Protein AF-E9HTJ1-F1 (afdb_monomer_lite)

Organism: Daphnia pulex (NCBI:txid6669)

Structure (mmCIF, N/CA/C/O backbone):
data_AF-E9HTJ1-F1
#
_entry.id   AF-E9HTJ1-F1
#
loop_
_atom_site.group_PDB
_atom_site.id
_atom_site.type_symbol
_atom_site.label_atom_id
_atom_site.label_alt_id
_atom_site.label_comp_id
_atom_site.label_asym_id
_atom_site.label_entity_id
_atom_site.label_seq_id
_atom_site.pdbx_PDB_ins_code
_atom_site.Cartn_x
_atom_site.Cartn_y
_atom_site.Cartn_z
_atom_site.occupancy
_atom_site.B_iso_or_equiv
_atom_site.auth_seq_id
_atom_site.auth_comp_id
_atom_site.auth_asym_id
_atom_site.auth_atom_id
_atom_site.pdbx_PDB_model_num
ATOM 1 N N . PRO A 1 1 ? 5.671 4.346 10.840 1.00 87.88 1 PRO A N 1
ATOM 2 C CA . PRO A 1 1 ? 6.892 3.529 11.036 1.00 87.88 1 PRO A CA 1
ATOM 3 C C . PRO A 1 1 ? 7.419 2.955 9.704 1.00 87.88 1 PRO A C 1
ATOM 5 O O . PRO A 1 1 ? 6.689 2.975 8.710 1.00 87.88 1 PRO A O 1
ATOM 8 N N . PHE A 1 2 ? 8.671 2.479 9.675 1.00 88.38 2 PHE A N 1
ATOM 9 C CA . PHE A 1 2 ? 9.264 1.830 8.496 1.00 88.38 2 PHE A CA 1
ATOM 10 C C . PHE A 1 2 ? 8.530 0.532 8.152 1.00 88.38 2 PHE A C 1
ATOM 12 O O . PHE A 1 2 ? 8.182 -0.238 9.041 1.00 88.38 2 PHE A O 1
ATOM 19 N N . ALA A 1 3 ? 8.301 0.273 6.868 1.00 89.75 3 ALA A N 1
ATOM 20 C CA . ALA A 1 3 ? 7.559 -0.910 6.432 1.00 89.75 3 ALA A CA 1
ATOM 21 C C . ALA A 1 3 ? 8.419 -2.183 6.334 1.00 89.75 3 ALA A C 1
ATOM 23 O O . ALA A 1 3 ? 7.863 -3.271 6.266 1.00 89.75 3 ALA A O 1
ATOM 24 N N . ASN A 1 4 ? 9.751 -2.075 6.409 1.00 90.62 4 ASN A N 1
ATOM 25 C CA . ASN A 1 4 ? 10.637 -3.246 6.432 1.00 90.62 4 ASN A CA 1
ATOM 26 C C . ASN A 1 4 ? 10.632 -3.917 7.814 1.00 90.62 4 ASN A C 1
ATOM 28 O O . ASN A 1 4 ? 10.288 -5.087 7.930 1.00 90.62 4 ASN A O 1
ATOM 32 N N . ILE A 1 5 ? 10.926 -3.149 8.868 1.00 93.56 5 ILE A N 1
ATOM 33 C CA . ILE A 1 5 ? 11.031 -3.638 10.257 1.00 93.56 5 ILE A CA 1
ATOM 34 C C . ILE A 1 5 ? 9.741 -3.489 11.081 1.00 93.56 5 ILE A C 1
ATOM 36 O O . ILE A 1 5 ? 9.685 -3.922 12.226 1.00 93.56 5 ILE A O 1
ATOM 40 N N . ALA A 1 6 ? 8.701 -2.857 10.534 1.00 93.56 6 ALA A N 1
ATOM 41 C CA . ALA A 1 6 ? 7.414 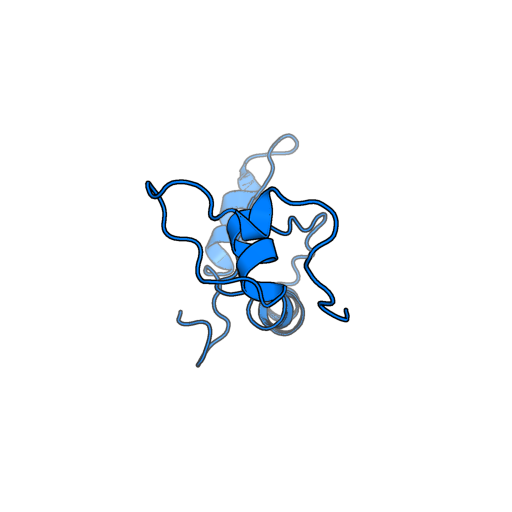-2.678 11.203 1.00 93.56 6 ALA A CA 1
ATOM 42 C C . ALA A 1 6 ? 6.256 -2.718 10.193 1.00 93.56 6 ALA A C 1
ATOM 44 O O . ALA A 1 6 ? 6.434 -3.048 9.020 1.00 93.56 6 ALA A O 1
ATOM 45 N N . HIS A 1 7 ? 5.048 -2.371 10.646 1.00 90.69 7 HIS A N 1
ATOM 46 C CA . HIS A 1 7 ? 3.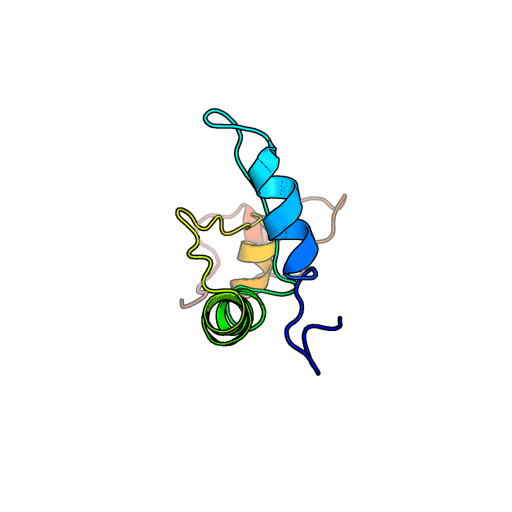825 -2.487 9.849 1.00 90.69 7 HIS A CA 1
ATOM 47 C C . HIS A 1 7 ? 3.651 -1.396 8.781 1.00 90.69 7 HIS A C 1
ATOM 49 O O . HIS A 1 7 ? 2.674 -1.443 8.051 1.00 90.69 7 HIS A O 1
ATOM 55 N N . GLY A 1 8 ? 4.512 -0.375 8.701 1.00 92.25 8 GLY A N 1
ATOM 56 C CA . GLY A 1 8 ? 4.527 0.516 7.531 1.00 92.25 8 GLY A CA 1
ATOM 57 C C . GLY A 1 8 ? 3.367 1.497 7.329 1.00 92.25 8 GLY A C 1
ATOM 58 O O . GLY A 1 8 ? 3.319 2.136 6.284 1.00 92.25 8 GLY A O 1
ATOM 59 N N . ASN A 1 9 ? 2.459 1.648 8.297 1.00 94.00 9 ASN A N 1
ATOM 60 C CA . ASN A 1 9 ? 1.193 2.377 8.125 1.00 94.00 9 ASN A CA 1
ATOM 61 C C . ASN A 1 9 ? 1.043 3.563 9.097 1.00 94.00 9 ASN A C 1
ATOM 63 O O . ASN A 1 9 ? 1.742 3.630 10.111 1.00 94.00 9 ASN A O 1
ATOM 67 N N . SER A 1 10 ? 0.114 4.479 8.806 1.00 93.38 10 SER A N 1
ATOM 68 C CA . SER A 1 10 ? -0.327 5.538 9.732 1.00 93.38 10 SER A CA 1
ATOM 69 C C . SER A 1 10 ? -0.927 4.961 11.033 1.00 93.38 10 SER A C 1
ATOM 71 O O . SER A 1 10 ? -1.345 3.795 11.043 1.00 93.38 10 SER A O 1
ATOM 73 N N . PRO A 1 11 ? -0.985 5.730 12.137 1.00 94.06 11 PRO A N 1
ATOM 74 C CA . PRO A 1 11 ? -1.618 5.288 13.381 1.00 94.06 11 PRO A CA 1
ATOM 75 C C . PRO A 1 11 ? -3.112 4.978 13.213 1.00 94.06 11 PRO A C 1
ATOM 77 O O . PRO A 1 11 ? -3.813 5.658 12.470 1.00 94.06 11 PRO A O 1
ATOM 80 N N . ILE A 1 12 ? -3.622 3.999 13.966 1.00 93.50 12 ILE A N 1
ATOM 81 C CA . ILE A 1 12 ? -5.048 3.617 13.942 1.00 93.50 12 ILE A CA 1
ATOM 82 C C . ILE A 1 12 ? -5.948 4.773 14.408 1.00 93.50 12 ILE A C 1
ATOM 84 O O . ILE A 1 12 ? -7.009 5.002 13.833 1.00 93.50 12 ILE A O 1
ATOM 88 N N . ILE A 1 13 ? -5.497 5.540 15.405 1.00 93.56 13 ILE A N 1
ATOM 89 C CA . ILE A 1 13 ? -6.227 6.703 15.936 1.00 93.56 13 ILE A CA 1
ATOM 90 C C . ILE A 1 13 ? -6.512 7.729 14.830 1.00 93.56 13 ILE A C 1
ATOM 92 O O . ILE A 1 13 ? -7.588 8.319 14.804 1.00 93.56 13 ILE A O 1
ATOM 96 N N . GLN A 1 14 ? -5.586 7.909 13.883 1.00 91.69 14 GLN A N 1
ATOM 97 C CA . GLN A 1 14 ? -5.777 8.845 12.778 1.00 91.69 14 GLN A CA 1
ATOM 98 C C . GLN A 1 14 ? -6.978 8.435 11.920 1.00 91.69 14 GLN A C 1
ATOM 100 O O . GLN A 1 14 ? -7.836 9.262 11.649 1.00 91.69 14 GLN A O 1
ATOM 105 N N . GLU A 1 15 ? -7.099 7.155 11.570 1.00 90.38 15 GLU A N 1
ATOM 106 C CA . GLU A 1 15 ? -8.236 6.647 10.790 1.00 90.38 15 GLU A CA 1
ATOM 107 C C . GLU A 1 15 ? -9.552 6.732 11.563 1.00 90.38 15 GLU A C 1
ATOM 109 O O . GLU A 1 15 ? -10.582 7.072 10.985 1.00 90.38 15 GLU A O 1
ATOM 114 N N . GLN A 1 16 ? -9.528 6.474 12.872 1.00 90.00 16 GLN A N 1
ATOM 115 C CA . GLN A 1 16 ? -10.712 6.618 13.721 1.00 90.00 16 GLN A CA 1
ATOM 116 C C . GLN A 1 16 ? -11.219 8.065 13.745 1.00 90.00 16 GLN A C 1
ATOM 118 O O . GLN A 1 16 ? -12.417 8.287 13.586 1.00 90.00 16 GLN A O 1
ATOM 123 N N . ILE A 1 17 ? -10.313 9.040 13.869 1.00 92.38 17 ILE A N 1
ATOM 124 C CA . ILE A 1 17 ? -10.655 10.467 13.825 1.00 92.38 17 ILE A CA 1
ATOM 125 C C . ILE A 1 17 ? -11.122 10.864 12.422 1.00 92.38 17 ILE A C 1
ATOM 127 O O . ILE A 1 17 ? -12.147 11.525 12.283 1.00 92.38 17 ILE A O 1
ATOM 131 N N . THR A 1 18 ? -10.419 10.451 11.363 1.00 90.19 18 THR A N 1
ATOM 132 C CA . THR A 1 18 ? -10.784 10.837 9.992 1.00 90.19 18 THR A CA 1
ATOM 133 C C . THR A 1 18 ? -12.139 10.267 9.579 1.00 90.19 18 THR A C 1
ATOM 135 O O . THR A 1 18 ? -12.829 10.893 8.791 1.00 90.19 18 THR A O 1
ATOM 138 N N . ARG A 1 19 ? -12.609 9.148 10.144 1.00 87.69 19 ARG A N 1
ATOM 139 C CA . ARG A 1 19 ? -13.973 8.647 9.873 1.00 87.69 19 ARG A CA 1
ATOM 140 C C . ARG A 1 19 ? -15.091 9.564 10.384 1.00 87.69 19 ARG A C 1
ATOM 142 O O . ARG A 1 19 ? -16.239 9.378 9.991 1.00 87.69 19 ARG A O 1
ATOM 149 N N . LEU A 1 20 ? -14.775 10.577 11.193 1.00 90.44 20 LEU A N 1
ATOM 150 C CA . LEU A 1 20 ? -15.732 11.588 11.650 1.00 90.44 20 LEU A CA 1
ATOM 151 C C . LEU A 1 20 ? -16.092 12.627 10.571 1.00 90.44 20 LEU A C 1
ATOM 153 O O . LEU A 1 20 ? -16.944 13.474 10.817 1.00 90.44 20 LEU A O 1
ATOM 157 N N . VAL A 1 21 ? -15.511 12.548 9.365 1.00 88.56 21 VAL A N 1
ATOM 158 C CA . VAL A 1 21 ? -15.837 13.419 8.211 1.00 88.56 21 VAL A CA 1
ATOM 159 C C . VAL A 1 21 ? -17.294 13.315 7.718 1.00 88.56 21 VAL A C 1
ATOM 161 O O . VAL A 1 21 ? -17.706 14.087 6.854 1.00 88.56 21 VAL A O 1
ATOM 164 N N . GLY A 1 22 ? -18.092 12.397 8.274 1.00 84.50 22 GLY A N 1
ATOM 165 C CA . GLY A 1 22 ? -19.533 12.283 8.042 1.00 84.50 22 GLY A CA 1
ATOM 166 C C . GLY A 1 22 ? -19.922 11.285 6.946 1.00 84.50 22 GLY A C 1
ATOM 167 O O . GLY A 1 22 ? -19.084 10.744 6.232 1.00 84.50 22 GLY A O 1
ATOM 168 N N . HIS A 1 23 ? -21.230 11.043 6.798 1.00 79.81 23 HIS A N 1
ATOM 169 C CA . HIS A 1 23 ? -21.795 9.965 5.962 1.00 79.81 23 HIS A CA 1
ATOM 170 C C . HIS A 1 23 ?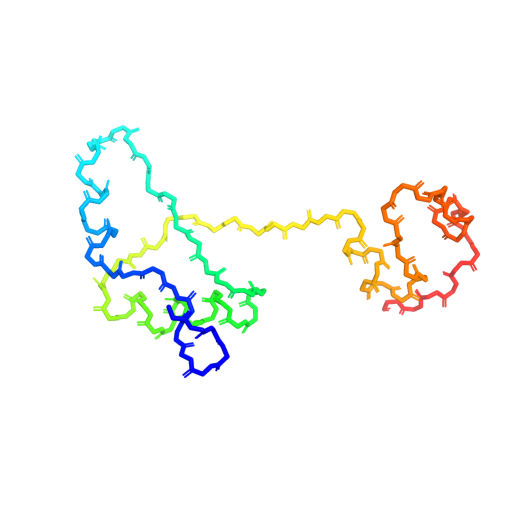 -21.496 10.053 4.457 1.00 79.81 23 HIS A C 1
ATOM 172 O O . HIS A 1 23 ? -21.676 9.069 3.747 1.00 79.81 23 HIS A O 1
ATOM 178 N N . LYS A 1 24 ? -21.076 11.221 3.961 1.00 86.94 24 LYS A N 1
ATOM 179 C CA . LYS A 1 24 ? -20.708 11.435 2.552 1.00 86.94 24 LYS A CA 1
ATOM 180 C C . LYS A 1 24 ? -19.193 11.509 2.330 1.00 86.94 24 LYS A C 1
ATOM 182 O O . LYS A 1 24 ? -18.764 11.714 1.199 1.00 86.94 24 LYS A O 1
ATOM 187 N N . GLY A 1 25 ? -18.394 11.408 3.392 1.00 89.81 25 GLY A N 1
ATOM 188 C CA . GLY A 1 25 ? -16.942 11.498 3.312 1.00 89.81 25 GLY A CA 1
ATOM 189 C C . GLY A 1 25 ? -16.282 10.130 3.153 1.00 89.81 25 GLY A C 1
ATOM 190 O O . GLY A 1 25 ? -16.809 9.109 3.591 1.00 89.81 25 GLY A O 1
ATOM 191 N N . PHE A 1 26 ? -15.097 10.130 2.548 1.00 91.00 26 PHE A N 1
ATOM 192 C CA . PHE A 1 26 ? -14.255 8.948 2.398 1.00 91.00 26 PHE A CA 1
ATOM 193 C C . PHE A 1 26 ? -12.939 9.160 3.134 1.00 91.00 26 PHE A C 1
ATOM 195 O O . PHE A 1 26 ? -12.397 10.265 3.160 1.00 91.00 26 PHE A O 1
ATOM 202 N N . VAL A 1 27 ? -12.414 8.083 3.712 1.00 91.69 27 VAL A N 1
ATOM 203 C CA . VAL A 1 27 ? -11.100 8.083 4.355 1.00 91.69 27 VAL A CA 1
ATOM 204 C C . VAL A 1 27 ? -10.137 7.338 3.453 1.00 91.69 27 VAL A C 1
ATOM 206 O O . VAL A 1 27 ? -10.270 6.130 3.264 1.00 91.69 27 VAL A O 1
ATOM 209 N N . LEU A 1 28 ? -9.167 8.063 2.904 1.00 92.81 28 LEU A N 1
ATOM 210 C CA . LEU A 1 28 ? -8.064 7.471 2.164 1.00 92.81 28 LEU A CA 1
ATOM 211 C C . LEU A 1 28 ? -6.876 7.279 3.108 1.00 92.81 28 LEU A C 1
ATOM 213 O O . LEU A 1 28 ? -6.477 8.198 3.820 1.00 92.81 28 LEU A O 1
ATOM 217 N N . THR A 1 29 ? -6.316 6.076 3.101 1.00 93.06 29 THR A N 1
ATOM 218 C CA . THR A 1 29 ? -5.102 5.718 3.838 1.00 93.06 29 THR A CA 1
ATOM 219 C C . THR A 1 29 ? -4.172 4.961 2.897 1.00 93.06 29 THR A C 1
ATOM 221 O O . THR A 1 29 ? -4.633 4.325 1.948 1.00 93.06 29 THR A O 1
ATOM 224 N N . GLU A 1 30 ? -2.871 5.033 3.150 1.00 94.25 30 GLU A N 1
ATOM 225 C CA . GLU A 1 30 ? -1.851 4.369 2.341 1.00 94.25 30 GLU A CA 1
ATOM 226 C C . GLU A 1 30 ? -0.975 3.451 3.195 1.00 94.25 30 GLU A C 1
ATOM 228 O O . GLU A 1 30 ? -0.766 3.680 4.393 1.00 94.25 30 GLU A O 1
ATOM 233 N N . ALA A 1 31 ? -0.425 2.435 2.537 1.00 92.81 31 ALA A N 1
ATOM 234 C CA . ALA A 1 31 ? 0.637 1.599 3.063 1.00 92.81 31 ALA A CA 1
ATOM 235 C C . ALA A 1 31 ? 1.916 1.858 2.263 1.00 92.81 31 ALA A C 1
ATOM 237 O O . ALA A 1 31 ? 1.873 2.041 1.049 1.00 92.81 31 ALA A O 1
ATOM 238 N N . ARG A 1 32 ? 3.065 1.877 2.943 1.00 91.62 32 ARG A N 1
ATOM 239 C CA . ARG A 1 32 ? 4.366 2.034 2.275 1.00 91.62 32 ARG A CA 1
ATOM 240 C C . ARG A 1 32 ? 4.812 0.732 1.597 1.00 91.62 32 ARG A C 1
ATOM 242 O O . ARG A 1 32 ? 4.544 -0.341 2.128 1.00 91.62 32 ARG A O 1
ATOM 249 N N . PHE A 1 33 ? 5.607 0.867 0.530 1.00 93.56 33 PHE A N 1
ATOM 250 C CA . PHE A 1 33 ? 6.026 -0.197 -0.406 1.00 93.56 33 PHE A CA 1
ATOM 251 C C . PHE A 1 33 ? 4.884 -0.758 -1.262 1.00 93.56 33 PHE A C 1
ATOM 253 O O . PHE A 1 33 ? 3.785 -0.209 -1.276 1.00 93.56 33 PHE A O 1
ATOM 260 N N . GLY A 1 34 ? 5.185 -1.796 -2.047 1.00 92.88 34 GLY A N 1
ATOM 261 C CA . GLY A 1 34 ? 4.216 -2.489 -2.882 1.00 92.88 34 GLY A CA 1
ATOM 262 C C . GLY A 1 34 ? 3.174 -3.256 -2.068 1.00 92.88 34 GLY A C 1
ATOM 263 O O . GLY A 1 34 ? 3.196 -3.302 -0.833 1.00 92.88 34 GLY A O 1
ATOM 264 N N . ALA A 1 35 ? 2.228 -3.864 -2.782 1.00 94.31 35 ALA A N 1
ATOM 265 C CA . ALA A 1 35 ? 1.158 -4.647 -2.170 1.00 94.31 35 ALA A CA 1
ATOM 266 C C . ALA A 1 35 ? 1.670 -5.912 -1.448 1.00 94.31 35 ALA A C 1
ATOM 268 O O . ALA A 1 35 ? 1.053 -6.382 -0.496 1.00 94.31 35 ALA A O 1
ATOM 269 N N . ASP A 1 36 ? 2.821 -6.416 -1.874 1.00 94.25 36 ASP A N 1
ATOM 270 C CA . ASP A 1 36 ? 3.546 -7.555 -1.317 1.00 94.25 36 ASP A CA 1
ATOM 271 C C . ASP A 1 36 ? 3.998 -7.347 0.137 1.00 94.25 36 ASP A C 1
ATOM 273 O O . ASP A 1 36 ? 3.972 -8.287 0.926 1.00 94.25 36 ASP A O 1
ATOM 277 N N . ILE A 1 37 ? 4.369 -6.119 0.514 1.00 94.69 37 ILE A N 1
ATOM 278 C CA . ILE A 1 37 ? 4.813 -5.792 1.880 1.00 94.69 37 ILE A CA 1
ATOM 279 C C . ILE A 1 37 ? 3.802 -4.888 2.585 1.00 94.69 37 ILE A C 1
ATOM 281 O O . ILE A 1 37 ? 3.388 -5.155 3.713 1.00 94.69 37 ILE A O 1
ATOM 285 N N . GLY A 1 38 ? 3.432 -3.776 1.953 1.00 93.56 38 GLY A N 1
ATOM 286 C CA . GLY A 1 38 ? 2.622 -2.735 2.577 1.00 93.56 38 GLY A CA 1
ATOM 287 C C . GLY A 1 38 ? 1.184 -3.180 2.805 1.00 93.56 38 GLY A C 1
ATOM 288 O O . GLY A 1 38 ? 0.676 -3.113 3.930 1.00 93.56 38 GLY A O 1
ATOM 289 N N . LEU A 1 39 ? 0.533 -3.642 1.734 1.00 94.62 39 LEU A N 1
ATOM 290 C CA . LEU A 1 39 ? -0.863 -4.075 1.786 1.00 94.62 39 LEU A CA 1
ATOM 291 C C . LEU A 1 39 ? -1.016 -5.371 2.589 1.00 94.62 39 LEU A C 1
ATOM 293 O O . LEU A 1 39 ? -1.932 -5.451 3.405 1.00 94.62 39 LEU A O 1
ATOM 297 N N . GLU A 1 40 ? -0.104 -6.334 2.430 1.00 95.69 40 GLU A N 1
ATOM 298 C CA . GLU A 1 40 ? -0.059 -7.560 3.243 1.00 95.69 40 GLU A CA 1
ATOM 299 C C . GLU A 1 40 ? -0.105 -7.220 4.742 1.00 95.69 40 GLU A C 1
ATOM 301 O O . GLU A 1 40 ? -1.045 -7.606 5.447 1.00 95.69 40 GLU A O 1
ATOM 306 N N . LYS A 1 41 ? 0.806 -6.359 5.212 1.00 95.50 41 LYS A N 1
ATOM 307 C CA . LYS A 1 41 ? 0.849 -5.931 6.618 1.00 95.50 41 LYS A CA 1
ATOM 308 C C . LYS A 1 41 ? -0.361 -5.090 7.016 1.00 95.50 41 LYS A C 1
ATOM 310 O O . LYS A 1 41 ? -0.797 -5.148 8.170 1.00 95.50 41 LYS A O 1
ATOM 315 N N . PHE A 1 42 ? -0.938 -4.308 6.102 1.00 95.06 42 PHE A N 1
ATOM 316 C CA . PHE A 1 42 ? -2.173 -3.575 6.383 1.00 95.06 42 PHE A CA 1
ATOM 317 C C . PHE A 1 42 ? -3.329 -4.541 6.675 1.00 95.06 42 PHE A C 1
ATOM 319 O O . PHE A 1 42 ? -4.002 -4.402 7.696 1.00 95.06 42 PHE A O 1
ATOM 326 N N . ILE A 1 43 ? -3.528 -5.554 5.829 1.00 94.81 43 ILE A N 1
ATOM 327 C CA . ILE A 1 43 ? -4.631 -6.516 5.942 1.00 94.81 43 ILE A CA 1
ATOM 328 C C . ILE A 1 43 ? -4.417 -7.494 7.104 1.00 94.81 43 ILE A C 1
ATOM 330 O O . ILE A 1 43 ? -5.360 -7.791 7.845 1.00 94.81 43 ILE A O 1
ATOM 334 N N . HIS A 1 44 ? -3.189 -7.973 7.303 1.00 95.88 44 HIS A N 1
ATOM 335 C CA . HIS A 1 44 ? -2.893 -8.978 8.318 1.00 95.88 44 HIS A CA 1
ATOM 336 C C . HIS A 1 44 ? -2.512 -8.392 9.677 1.00 95.88 44 HIS A C 1
ATOM 338 O O . HIS A 1 44 ? -2.708 -9.063 10.681 1.00 95.88 44 HIS A O 1
ATOM 344 N N . ILE A 1 45 ? -2.019 -7.163 9.792 1.00 95.81 45 ILE A N 1
ATOM 345 C CA . ILE A 1 45 ? -1.656 -6.592 11.101 1.00 95.81 45 ILE A CA 1
ATOM 346 C C . ILE A 1 45 ? -2.618 -5.471 11.460 1.00 95.81 45 ILE A C 1
ATOM 348 O O . ILE A 1 45 ? -3.386 -5.595 12.415 1.00 95.81 45 ILE A O 1
ATOM 352 N N . LYS A 1 46 ? -2.617 -4.387 10.678 1.00 95.06 46 LYS A N 1
ATOM 353 C CA . LYS A 1 46 ? -3.332 -3.161 11.048 1.00 95.06 46 LYS A CA 1
ATOM 354 C C . LYS A 1 46 ? -4.844 -3.361 11.096 1.00 95.06 46 LYS A C 1
ATOM 356 O O . LYS A 1 46 ? -5.451 -2.993 12.092 1.00 95.06 46 LYS A O 1
ATOM 361 N N . ARG A 1 47 ? -5.436 -3.998 10.085 1.00 94.75 47 ARG A N 1
ATOM 362 C CA . ARG A 1 47 ? -6.875 -4.300 10.021 1.00 94.75 47 ARG A CA 1
ATOM 363 C C . ARG A 1 47 ? -7.335 -5.185 11.182 1.00 94.75 47 ARG A C 1
ATOM 365 O O . ARG A 1 47 ? -8.398 -4.946 11.745 1.00 94.75 47 ARG A O 1
ATOM 372 N N . ARG A 1 48 ? -6.542 -6.195 11.570 1.00 94.88 48 ARG A N 1
ATOM 373 C CA . ARG A 1 48 ? -6.864 -7.050 12.730 1.00 94.88 48 ARG A CA 1
ATOM 374 C C . ARG A 1 48 ? -6.762 -6.285 14.048 1.00 94.88 48 ARG A C 1
ATOM 376 O O . ARG A 1 48 ? -7.634 -6.440 14.891 1.00 94.88 48 ARG A O 1
ATOM 383 N N . ALA A 1 49 ? -5.739 -5.446 14.202 1.00 94.81 49 ALA A N 1
ATOM 384 C CA . ALA A 1 49 ? -5.553 -4.635 15.402 1.00 94.81 49 ALA A CA 1
ATOM 385 C C . ALA A 1 49 ? -6.581 -3.494 15.529 1.00 94.81 49 ALA A C 1
ATOM 387 O O . ALA A 1 49 ? -6.956 -3.135 16.639 1.00 94.81 49 ALA A O 1
ATOM 388 N N . SER A 1 50 ? -7.035 -2.914 14.411 1.00 93.38 50 SER A N 1
ATOM 389 C CA . SER A 1 50 ? -7.974 -1.784 14.400 1.00 93.38 50 SER A CA 1
ATOM 390 C C . SER A 1 50 ? -9.445 -2.190 14.351 1.00 93.38 50 SER A C 1
ATOM 392 O O . SER A 1 50 ? -10.305 -1.384 14.701 1.00 93.38 50 SER A O 1
ATOM 394 N N . GLY A 1 51 ? -9.750 -3.392 13.852 1.00 92.56 51 GLY A N 1
ATOM 395 C CA . GLY A 1 51 ? -11.113 -3.819 13.528 1.00 92.56 51 GLY A CA 1
ATOM 396 C C . GLY A 1 51 ? -11.715 -3.124 12.298 1.00 92.56 51 GLY A C 1
ATOM 397 O O . GLY A 1 51 ? -12.854 -3.408 11.932 1.00 92.56 51 GLY A O 1
ATOM 398 N N . LEU A 1 52 ? -10.976 -2.231 11.632 1.00 90.50 52 LEU A N 1
ATOM 399 C CA . LEU A 1 52 ? -11.452 -1.487 10.465 1.00 90.50 52 LEU A CA 1
ATOM 400 C C . LEU A 1 52 ? -11.252 -2.311 9.192 1.00 90.50 52 LEU A C 1
ATOM 402 O O . LEU A 1 52 ? -10.154 -2.803 8.938 1.00 90.50 52 LEU A O 1
ATOM 406 N N . LYS A 1 53 ? -12.296 -2.444 8.367 1.00 92.19 53 LYS A N 1
ATOM 407 C CA . LYS A 1 53 ? -12.210 -3.116 7.064 1.00 92.19 53 LYS A CA 1
ATOM 408 C C . LYS A 1 53 ? -12.118 -2.071 5.946 1.00 92.19 53 LYS A C 1
ATOM 410 O O . LYS A 1 53 ? -12.950 -1.170 5.941 1.00 92.19 53 LYS A O 1
ATOM 415 N N . PRO A 1 54 ? -11.165 -2.185 5.005 1.00 92.69 54 PRO A N 1
ATOM 416 C CA . PRO A 1 54 ? -11.208 -1.380 3.792 1.00 92.69 54 PRO A CA 1
ATOM 417 C C . PRO A 1 54 ? -12.377 -1.832 2.906 1.00 92.69 54 PRO A C 1
ATOM 419 O O . PRO A 1 54 ? -12.610 -3.034 2.743 1.00 92.69 54 PRO A O 1
ATOM 422 N N . ASP A 1 55 ? -13.093 -0.868 2.332 1.00 94.19 55 ASP A N 1
ATOM 423 C CA . ASP A 1 55 ? -14.164 -1.119 1.360 1.00 94.19 55 ASP A CA 1
ATOM 424 C C . ASP A 1 55 ? -13.614 -1.286 -0.062 1.00 94.19 55 ASP A C 1
ATOM 426 O O . ASP A 1 55 ? -14.128 -2.078 -0.848 1.00 94.19 55 ASP A O 1
ATOM 430 N N . VAL A 1 56 ? -12.530 -0.571 -0.375 1.00 95.44 56 VAL A N 1
ATOM 431 C CA . VAL A 1 56 ? -11.860 -0.583 -1.677 1.00 95.44 56 VAL A CA 1
ATOM 432 C C . VAL A 1 56 ? -10.346 -0.505 -1.495 1.00 95.44 56 VAL A C 1
ATOM 434 O O . VAL A 1 56 ? -9.854 0.073 -0.525 1.00 95.44 56 VAL A O 1
ATOM 437 N N . VAL A 1 57 ? -9.606 -1.086 -2.438 1.00 95.56 57 VAL A N 1
ATOM 438 C CA . VAL A 1 57 ? -8.147 -0.978 -2.530 1.00 95.56 57 VAL A CA 1
ATOM 439 C C . VAL A 1 57 ? -7.796 -0.369 -3.881 1.00 95.56 57 VAL A C 1
ATOM 441 O O . VAL A 1 57 ? -8.334 -0.780 -4.906 1.00 95.56 57 VAL A O 1
ATOM 444 N N . VAL A 1 58 ? -6.880 0.599 -3.880 1.00 96.19 58 VAL A N 1
ATOM 445 C CA . VAL A 1 58 ? -6.356 1.232 -5.095 1.00 96.19 58 VAL A CA 1
ATOM 446 C C . VAL A 1 58 ? -4.886 0.852 -5.242 1.00 96.19 58 VAL A C 1
ATOM 448 O O . VAL A 1 58 ? -4.078 1.169 -4.372 1.00 96.19 58 VAL A O 1
ATOM 451 N N . SER A 1 59 ? -4.542 0.174 -6.339 1.00 94.00 59 SER A N 1
ATOM 452 C CA . SER A 1 59 ? -3.158 -0.180 -6.667 1.00 94.00 59 SER A CA 1
ATOM 453 C C . SER A 1 59 ? -2.589 0.819 -7.667 1.00 94.00 59 SER A C 1
ATOM 455 O O . SER A 1 59 ? -3.083 0.931 -8.789 1.00 94.00 59 SER A O 1
ATOM 457 N N . VAL A 1 60 ? -1.547 1.545 -7.267 1.00 94.94 60 VAL A N 1
ATOM 458 C CA . VAL A 1 60 ? -0.903 2.553 -8.115 1.00 94.94 60 VAL A CA 1
ATOM 459 C C . VAL A 1 60 ? 0.191 1.895 -8.953 1.00 94.94 60 VAL A C 1
ATOM 461 O O . VAL A 1 60 ? 1.110 1.285 -8.413 1.00 94.94 60 VAL A O 1
ATOM 464 N N . ALA A 1 61 ? 0.116 2.056 -10.274 1.00 94.06 61 ALA A N 1
ATOM 465 C CA . ALA A 1 6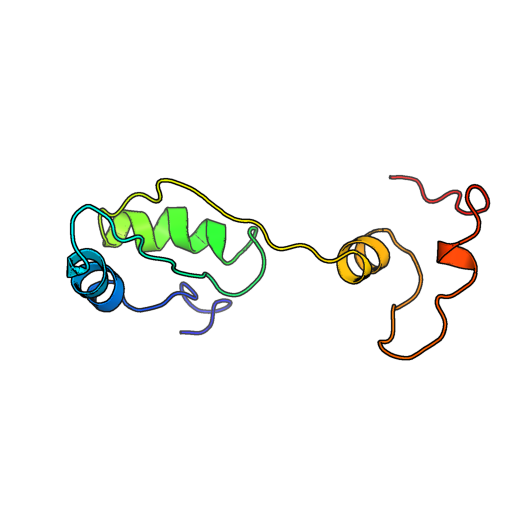1 ? 1.140 1.614 -11.215 1.00 94.06 61 ALA A CA 1
ATOM 466 C C . ALA A 1 61 ? 1.428 2.716 -12.241 1.00 94.06 61 ALA A C 1
ATOM 468 O O . ALA A 1 61 ? 0.537 3.473 -12.626 1.00 94.06 61 ALA A O 1
ATOM 469 N N . THR A 1 62 ? 2.676 2.800 -12.699 1.00 89.25 62 THR A N 1
ATOM 470 C CA . THR A 1 62 ? 3.077 3.722 -13.769 1.00 89.25 62 THR A CA 1
ATOM 471 C C . THR A 1 62 ? 3.602 2.940 -14.961 1.00 89.25 62 THR A C 1
ATOM 473 O O . THR A 1 62 ? 4.203 1.877 -14.802 1.00 89.25 62 THR A O 1
ATOM 476 N N . VAL A 1 63 ? 3.422 3.488 -16.165 1.00 85.12 63 VAL A N 1
ATOM 477 C CA . VAL A 1 63 ? 3.933 2.876 -17.401 1.00 85.12 63 VAL A CA 1
ATOM 478 C C . VAL A 1 63 ? 5.445 2.639 -17.310 1.00 85.12 63 VAL A C 1
ATOM 480 O O . VAL A 1 63 ? 5.916 1.579 -17.706 1.00 85.12 63 VAL A O 1
ATOM 483 N N . SER A 1 64 ? 6.205 3.576 -16.732 1.00 83.56 64 SER A N 1
ATOM 484 C CA . SER A 1 64 ? 7.652 3.428 -16.525 1.00 83.56 64 SER A CA 1
ATOM 485 C C . SER A 1 64 ? 8.000 2.296 -15.559 1.00 83.56 64 SER A C 1
ATOM 487 O O . SER A 1 64 ? 8.921 1.533 -15.833 1.00 83.56 64 SER A O 1
ATOM 489 N N . ALA A 1 65 ? 7.256 2.148 -14.456 1.00 86.50 65 ALA A N 1
ATOM 490 C CA . ALA A 1 65 ? 7.482 1.057 -13.513 1.00 86.50 65 ALA A CA 1
ATOM 491 C C . ALA A 1 65 ? 7.212 -0.306 -14.162 1.00 86.50 65 ALA A C 1
ATOM 493 O O . ALA A 1 65 ? 8.039 -1.203 -14.031 1.00 86.50 65 ALA A O 1
ATOM 494 N N . LEU A 1 66 ? 6.110 -0.449 -14.905 1.00 86.31 66 LEU A N 1
ATOM 495 C CA . LEU A 1 66 ? 5.782 -1.695 -15.611 1.00 86.31 66 LEU A CA 1
ATOM 496 C C . LEU A 1 66 ? 6.856 -2.060 -16.640 1.00 86.31 66 LEU A C 1
ATOM 498 O O . LEU A 1 66 ? 7.313 -3.195 -16.693 1.00 86.31 66 LEU A O 1
ATOM 502 N N . LYS A 1 67 ? 7.316 -1.068 -17.399 1.00 81.75 67 LYS A N 1
ATOM 503 C CA . LYS A 1 67 ? 8.411 -1.187 -18.364 1.00 81.75 67 LYS A CA 1
ATOM 504 C C . LYS A 1 67 ? 9.715 -1.689 -17.736 1.00 81.75 67 LYS A C 1
ATOM 506 O O . LYS A 1 67 ? 10.325 -2.615 -18.259 1.00 81.75 67 LYS A O 1
ATOM 511 N N . MET A 1 68 ? 10.101 -1.118 -16.595 1.00 83.56 68 MET A N 1
ATOM 512 C CA . MET A 1 68 ? 11.301 -1.533 -15.859 1.00 83.56 68 MET A CA 1
ATOM 513 C C . MET A 1 68 ? 11.169 -2.935 -15.249 1.00 83.56 68 MET A C 1
ATOM 515 O O . MET A 1 68 ? 12.151 -3.667 -15.207 1.00 83.56 68 MET A O 1
ATOM 519 N N . HIS A 1 69 ? 9.973 -3.329 -14.798 1.00 87.44 69 HIS A N 1
ATOM 520 C CA . HIS A 1 69 ? 9.734 -4.679 -14.270 1.00 87.44 69 HIS A CA 1
ATOM 521 C C . HIS A 1 69 ? 9.600 -5.736 -15.378 1.00 87.44 69 HIS A C 1
ATOM 523 O O . HIS A 1 69 ? 9.838 -6.909 -15.118 1.00 87.44 69 HIS A O 1
ATOM 529 N N . GLY A 1 70 ? 9.275 -5.334 -16.611 1.00 84.12 70 GLY A N 1
ATOM 530 C CA . GLY A 1 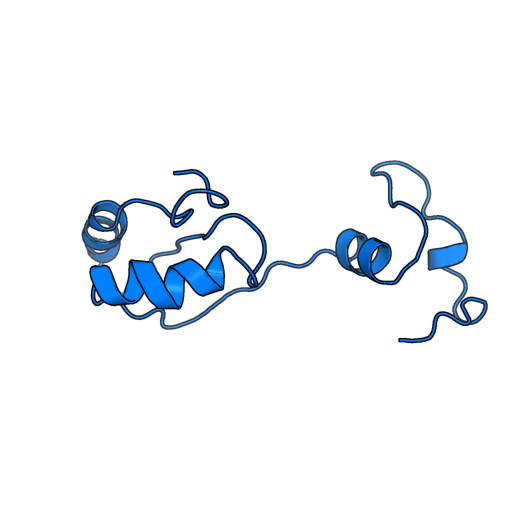70 ? 9.200 -6.209 -17.785 1.00 84.12 70 GLY A CA 1
ATOM 531 C C . GLY A 1 70 ? 10.549 -6.543 -18.437 1.00 84.12 70 GLY A C 1
ATOM 532 O O . GLY A 1 70 ? 10.567 -6.988 -19.578 1.00 84.12 70 GLY A O 1
ATOM 533 N N . GLY A 1 71 ? 11.680 -6.279 -17.769 1.00 78.88 71 GLY A N 1
ATOM 534 C CA . GLY A 1 71 ? 13.025 -6.599 -18.278 1.00 78.88 71 GLY A CA 1
ATOM 535 C C . GLY A 1 71 ? 13.597 -5.603 -19.296 1.00 78.88 71 GLY A C 1
ATOM 536 O O . GLY A 1 71 ? 14.690 -5.812 -19.821 1.00 78.88 71 GLY A O 1
ATOM 537 N N . CYS A 1 72 ? 12.893 -4.504 -19.568 1.00 69.44 72 CYS A N 1
ATOM 538 C CA . CYS A 1 72 ? 13.332 -3.474 -20.504 1.00 69.44 72 CYS A CA 1
ATOM 539 C C . CYS A 1 72 ? 14.322 -2.492 -19.826 1.00 69.44 72 CYS A C 1
ATOM 541 O O . CYS A 1 72 ? 14.321 -2.374 -18.594 1.00 69.44 72 CYS A O 1
ATOM 543 N N . PRO A 1 73 ? 15.201 -1.782 -20.567 1.00 78.44 73 PRO A N 1
ATOM 544 C CA . PRO A 1 73 ? 16.261 -1.007 -19.939 1.00 78.44 73 PRO A CA 1
ATOM 545 C C . PRO A 1 73 ? 15.728 0.174 -19.124 1.00 78.44 73 PRO A C 1
ATOM 547 O O . PRO A 1 73 ? 14.632 0.688 -19.347 1.00 78.44 73 PRO A O 1
ATOM 550 N N . HIS A 1 74 ? 16.534 0.616 -18.162 1.00 78.50 74 HIS A N 1
ATOM 551 C CA . HIS A 1 74 ? 16.130 1.578 -17.144 1.00 78.50 74 HIS A CA 1
ATOM 552 C C . HIS A 1 74 ? 15.481 2.846 -17.733 1.00 78.50 74 HIS A C 1
ATOM 554 O O . HIS A 1 74 ? 16.098 3.582 -18.508 1.00 78.50 74 HIS A O 1
ATOM 560 N N . VAL A 1 75 ? 14.241 3.134 -17.325 1.00 77.56 75 VAL A N 1
ATOM 561 C CA . VAL A 1 75 ? 13.522 4.340 -17.752 1.00 77.56 75 VAL A CA 1
ATOM 562 C C . VAL A 1 75 ? 13.992 5.521 -16.909 1.00 77.56 75 VAL A C 1
ATOM 564 O O . VAL A 1 75 ? 13.713 5.598 -15.715 1.00 77.56 75 VAL A O 1
ATOM 567 N N . VAL A 1 76 ? 14.695 6.465 -17.532 1.00 80.00 76 VAL A N 1
ATOM 568 C CA . VAL A 1 76 ? 15.115 7.716 -16.886 1.00 80.00 76 VAL A CA 1
ATOM 569 C C . VAL A 1 76 ? 14.164 8.834 -17.299 1.00 80.00 76 VAL A C 1
ATOM 571 O O . VAL A 1 76 ? 13.955 9.083 -18.486 1.00 80.00 76 VAL A O 1
ATOM 574 N N . LEU A 1 77 ? 13.577 9.515 -16.314 1.00 73.06 77 LEU A N 1
ATOM 575 C CA . LEU A 1 77 ? 12.716 10.671 -16.559 1.00 73.06 77 LEU A CA 1
ATOM 576 C C . LEU A 1 77 ? 13.488 11.764 -17.316 1.00 73.06 77 LEU A C 1
ATOM 578 O O . LEU A 1 77 ? 14.639 12.037 -16.993 1.00 73.06 77 LEU A O 1
ATOM 582 N N . ARG A 1 78 ? 12.820 12.420 -18.276 1.00 76.50 78 ARG A N 1
ATOM 583 C CA . ARG A 1 78 ? 13.353 13.470 -19.176 1.00 76.50 78 ARG A CA 1
ATOM 584 C C . ARG A 1 78 ? 14.301 13.008 -20.288 1.00 76.50 78 ARG A C 1
ATOM 586 O O . ARG A 1 78 ? 14.622 13.830 -21.141 1.00 76.50 78 ARG A O 1
ATOM 593 N N . ASN A 1 79 ? 14.676 11.733 -20.348 1.00 79.31 79 ASN A N 1
ATOM 594 C CA . ASN A 1 79 ? 15.354 11.202 -21.530 1.00 79.31 79 ASN A CA 1
ATOM 595 C C . ASN A 1 79 ? 14.334 10.802 -22.607 1.00 79.31 79 ASN A C 1
ATOM 597 O O . ASN A 1 79 ? 13.207 10.423 -22.267 1.00 79.31 79 ASN A O 1
ATOM 601 N N . PRO A 1 80 ? 14.711 10.850 -23.900 1.00 75.69 80 PRO A N 1
ATOM 602 C CA . PRO A 1 80 ? 13.908 10.257 -24.958 1.00 75.69 80 PRO A CA 1
ATOM 603 C C . PRO A 1 80 ? 13.590 8.799 -24.629 1.00 75.69 80 PRO A C 1
ATOM 605 O O . PRO A 1 80 ? 14.444 8.057 -24.133 1.00 75.69 80 PRO A O 1
ATOM 608 N N . ILE A 1 81 ? 12.353 8.392 -24.908 1.00 73.38 81 ILE A N 1
ATOM 609 C CA . ILE A 1 81 ? 11.943 6.997 -24.772 1.00 73.38 81 ILE A CA 1
ATOM 610 C C . ILE A 1 81 ? 12.849 6.162 -25.683 1.00 73.38 81 ILE A C 1
ATOM 612 O O . ILE A 1 81 ? 12.957 6.431 -26.877 1.00 73.38 81 ILE A O 1
ATOM 616 N N . GLN A 1 82 ? 13.526 5.169 -25.108 1.00 72.44 82 GLN A N 1
ATOM 617 C CA . GLN A 1 82 ? 14.403 4.286 -25.873 1.00 72.44 82 GLN A CA 1
ATOM 618 C C . GLN A 1 82 ? 13.602 3.523 -26.931 1.00 72.44 82 GLN A C 1
ATOM 620 O O . GLN A 1 82 ? 12.464 3.131 -26.677 1.00 72.44 82 GLN A O 1
ATOM 625 N N . ALA A 1 83 ? 14.217 3.254 -28.086 1.00 73.94 83 ALA A N 1
ATOM 626 C CA . ALA A 1 83 ? 13.574 2.547 -29.199 1.00 73.94 83 ALA A CA 1
ATOM 627 C C . ALA A 1 83 ? 12.980 1.186 -28.789 1.00 73.94 83 ALA A C 1
ATOM 629 O O . ALA A 1 83 ? 11.928 0.799 -29.290 1.00 73.94 83 ALA A O 1
ATOM 630 N N . ALA A 1 84 ? 13.589 0.520 -27.800 1.00 72.75 84 ALA A N 1
ATOM 631 C CA . ALA A 1 84 ? 13.084 -0.713 -27.193 1.00 72.75 84 ALA A CA 1
ATOM 632 C C . ALA A 1 84 ? 11.633 -0.610 -26.675 1.00 72.75 84 ALA A C 1
ATOM 634 O O . ALA A 1 84 ? 10.956 -1.616 -26.565 1.00 72.75 84 ALA A O 1
ATOM 635 N N . TYR A 1 85 ? 1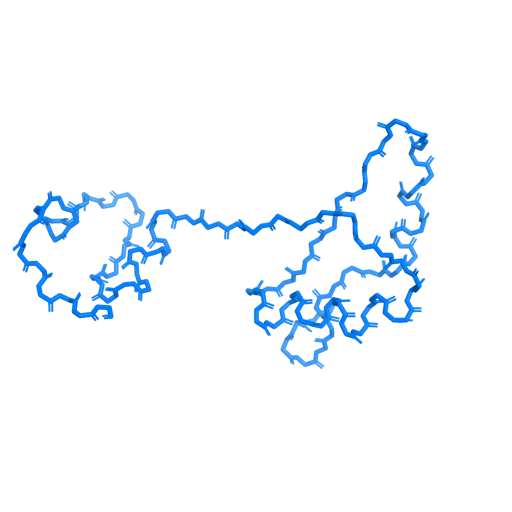1.133 0.594 -26.384 1.00 70.62 85 TYR A N 1
ATOM 636 C CA . TYR A 1 85 ? 9.767 0.836 -25.913 1.00 70.62 85 TYR A CA 1
ATOM 637 C C . TYR A 1 85 ? 8.769 1.257 -26.998 1.00 70.62 85 TYR A C 1
ATOM 639 O O . TYR A 1 85 ? 7.607 1.509 -26.669 1.00 70.62 85 TYR A O 1
ATOM 647 N N . ILE A 1 86 ? 9.234 1.438 -28.232 1.00 72.88 86 ILE A N 1
ATOM 648 C CA . ILE A 1 86 ? 8.458 1.973 -29.359 1.00 72.88 86 ILE A CA 1
ATOM 649 C C . ILE A 1 86 ? 8.274 0.888 -30.422 1.00 72.88 86 ILE A C 1
ATOM 651 O O . ILE A 1 86 ? 7.210 0.807 -31.027 1.00 72.88 86 ILE A O 1
ATOM 655 N N . GLU A 1 87 ? 9.290 0.045 -30.620 1.00 67.69 87 GLU A N 1
ATOM 656 C CA . GLU A 1 87 ? 9.275 -1.030 -31.609 1.00 67.69 87 GLU A CA 1
ATOM 657 C C . GLU A 1 87 ? 8.377 -2.194 -31.152 1.00 67.69 87 GLU A C 1
ATOM 659 O O . GLU A 1 87 ? 8.692 -2.852 -30.158 1.00 67.69 87 GLU A O 1
ATOM 664 N N . PRO A 1 88 ? 7.280 -2.497 -31.868 1.00 58.97 88 PRO A N 1
ATOM 665 C CA . PRO A 1 88 ? 6.250 -3.399 -31.361 1.00 58.97 88 PRO A CA 1
ATOM 666 C C . PRO A 1 88 ? 6.629 -4.894 -31.356 1.00 58.97 88 PRO A C 1
ATOM 668 O O . PRO A 1 88 ? 5.868 -5.689 -30.815 1.00 58.97 88 PRO A O 1
ATOM 671 N N . TRP A 1 89 ? 7.778 -5.296 -31.929 1.00 53.34 89 TRP A N 1
ATOM 672 C CA . TRP A 1 89 ? 8.064 -6.717 -32.220 1.00 53.34 89 TRP A CA 1
ATOM 673 C C . TRP A 1 89 ? 9.535 -7.157 -32.112 1.00 53.34 89 TRP A C 1
ATOM 675 O O . TRP A 1 89 ? 9.886 -8.214 -32.624 1.00 53.34 89 TRP A O 1
ATOM 685 N N . LYS A 1 90 ? 10.426 -6.375 -31.486 1.00 50.06 90 LYS A N 1
ATOM 686 C CA . LYS A 1 90 ? 11.855 -6.752 -31.341 1.00 50.06 90 LYS A CA 1
ATOM 687 C C . LYS A 1 90 ? 12.249 -7.274 -29.960 1.00 50.06 90 LYS A C 1
ATOM 689 O O . LYS A 1 90 ? 13.431 -7.484 -29.699 1.00 50.06 90 LYS A O 1
ATOM 694 N N . GLN A 1 91 ? 11.281 -7.463 -29.074 1.00 53.28 91 GLN A N 1
ATOM 695 C CA . GLN A 1 91 ? 11.518 -7.955 -27.727 1.00 53.28 91 GLN A CA 1
ATOM 696 C C . GLN A 1 91 ? 10.918 -9.348 -27.572 1.00 53.28 91 GLN A C 1
ATOM 698 O O . GLN A 1 91 ? 9.771 -9.489 -27.165 1.00 53.28 91 GLN A O 1
ATOM 703 N N . ASP A 1 92 ? 11.738 -10.369 -27.837 1.00 48.09 92 ASP A N 1
ATOM 704 C CA . ASP A 1 92 ? 11.545 -11.754 -27.377 1.00 48.09 92 ASP A CA 1
ATOM 705 C C . ASP A 1 92 ? 11.702 -11.840 -25.842 1.00 48.09 92 ASP A C 1
ATOM 707 O O . ASP A 1 92 ? 12.442 -12.662 -25.303 1.00 48.09 92 ASP A O 1
ATOM 711 N N . PHE A 1 93 ? 11.062 -10.931 -25.106 1.00 50.31 93 PHE A N 1
ATOM 712 C CA . PHE A 1 93 ? 10.996 -10.992 -23.656 1.00 50.31 93 PHE A CA 1
ATOM 713 C C . PHE A 1 93 ? 9.816 -11.885 -23.300 1.00 50.31 93 PHE A C 1
ATOM 715 O O . PHE A 1 93 ? 8.657 -11.478 -23.331 1.00 50.31 93 PHE A O 1
ATOM 722 N N . ILE A 1 94 ? 10.156 -13.141 -23.022 1.00 40.81 94 ILE A N 1
ATOM 723 C CA . ILE A 1 94 ? 9.285 -14.135 -22.406 1.00 40.81 94 ILE A CA 1
ATOM 724 C C . ILE A 1 94 ? 8.768 -13.535 -21.091 1.00 40.81 94 ILE A C 1
ATOM 726 O O . ILE A 1 94 ? 9.544 -13.313 -20.160 1.00 40.81 94 ILE A O 1
ATOM 730 N N . ILE A 1 95 ? 7.469 -13.239 -21.053 1.00 45.41 95 ILE A N 1
ATOM 731 C CA . ILE A 1 95 ? 6.677 -13.257 -19.817 1.00 45.41 95 ILE A CA 1
ATOM 732 C C . ILE A 1 95 ? 6.385 -14.702 -19.430 1.00 45.41 95 ILE A C 1
ATOM 734 O O . ILE A 1 95 ? 6.141 -15.515 -20.352 1.00 45.41 95 ILE A O 1
#

pLDDT: mean 85.05, std 12.97, range [40.81, 96.19]

Foldseek 3Di:
DDQVVDQQWDDLVVVVVLVVPDDPDDDDTDGPDACVGGVVSCVPPVCVVNVDDDPDDDGDDDPQRVCVVLVHDHDDPPDPDDVSVVDPPPDPRDD

Radius of gyration: 18.82 Å; chains: 1; bounding box: 38×28×48 Å

Sequence (95 aa):
PFANIAHGNSPIIQEQITRLVGHKGFVLTEARFGADIGLEKFIHIKRRASGLKPDVVVSVATVSALKMHGGCPHVVLRNPIQAAYIEPWKQDFII

InterPro domains:
  IPR000559 Formate-tetrahydrofolate ligase, FTHFS [PF01268] (1-74)
  IPR027417 P-loop containing nucleoside triphosphate hydrolase [G3DSA:3.40.50.300] (1-89)
  IPR027417 P-loop containing nucleoside triphosphate hydrolase [SSF52540] (1-75)

Secondary structure (DSSP, 8-state):
--TTTS--B--HHHHHHHGGG-TT------BSS-IIIIIHHIIIIIHHHH-PPPS-------HHHHHHHTTPPP--TTSPPPGGGT-TT------